Protein AF-A0A4P8XMI5-F1 (afdb_monomer)

Mean predicted aligned error: 5.34 Å

Structure (mmCIF, N/CA/C/O backbone):
data_AF-A0A4P8XMI5-F1
#
_entry.id   AF-A0A4P8XMI5-F1
#
loop_
_atom_site.group_PDB
_atom_site.id
_atom_site.type_symbol
_atom_site.label_atom_id
_atom_site.label_alt_id
_atom_site.label_comp_id
_atom_site.label_asym_id
_atom_site.label_entity_id
_atom_site.label_seq_id
_atom_site.pdbx_PDB_ins_code
_atom_site.Cartn_x
_atom_site.Cartn_y
_atom_site.Cartn_z
_atom_site.occupancy
_atom_site.B_iso_or_equiv
_atom_site.auth_seq_id
_atom_site.auth_comp_id
_atom_site.auth_asym_id
_atom_site.auth_atom_id
_atom_site.pdbx_PDB_model_num
ATOM 1 N N . MET A 1 1 ? -8.822 16.247 -15.098 1.00 42.03 1 MET A N 1
ATOM 2 C CA . MET A 1 1 ? -7.917 15.720 -14.058 1.00 42.03 1 MET A CA 1
ATOM 3 C C . MET A 1 1 ? -7.305 14.462 -14.644 1.00 42.03 1 MET A C 1
ATOM 5 O O . MET A 1 1 ? -7.985 13.449 -14.736 1.00 42.03 1 MET A O 1
ATOM 9 N N . GLU A 1 2 ? -6.121 14.601 -15.235 1.00 37.19 2 GLU A N 1
ATOM 10 C CA . GLU A 1 2 ? -5.453 13.550 -16.007 1.00 37.19 2 GLU A CA 1
ATOM 11 C C . GLU A 1 2 ? -5.163 12.352 -15.097 1.00 37.19 2 GLU A C 1
ATOM 13 O O . GLU A 1 2 ? -4.385 12.448 -14.149 1.00 37.19 2 GLU A O 1
ATOM 18 N N . ARG A 1 3 ? -5.832 11.223 -15.348 1.00 48.66 3 ARG A N 1
ATOM 19 C CA . ARG A 1 3 ? -5.449 9.946 -14.746 1.00 48.66 3 ARG A CA 1
ATOM 20 C C . ARG A 1 3 ? -4.162 9.545 -15.454 1.00 48.66 3 ARG A C 1
ATOM 22 O O . ARG A 1 3 ? -4.220 9.129 -16.603 1.00 48.66 3 ARG A O 1
ATOM 29 N N . SER A 1 4 ? -3.019 9.766 -14.810 1.00 44.62 4 SER A N 1
ATOM 30 C CA . SER A 1 4 ? -1.721 9.311 -15.309 1.00 44.62 4 SER A CA 1
ATOM 31 C C . SER A 1 4 ? -1.817 7.829 -15.689 1.00 44.62 4 SER A C 1
ATOM 33 O O . SER A 1 4 ? -1.987 6.972 -14.824 1.00 44.62 4 SER A O 1
ATOM 35 N N . GLU A 1 5 ? -1.736 7.532 -16.987 1.00 45.72 5 GLU A N 1
ATOM 36 C CA . GLU A 1 5 ? -1.707 6.182 -17.569 1.00 45.72 5 GLU A CA 1
ATOM 37 C C . GLU A 1 5 ? -0.333 5.501 -17.395 1.00 45.72 5 GLU A C 1
ATOM 39 O O . GLU A 1 5 ? 0.086 4.682 -18.210 1.00 45.72 5 GLU A O 1
ATOM 44 N N . GLY A 1 6 ? 0.400 5.827 -16.329 1.00 52.16 6 GLY A N 1
ATOM 45 C CA . GLY A 1 6 ? 1.640 5.152 -15.964 1.00 52.16 6 GLY A CA 1
ATOM 46 C C . GLY A 1 6 ? 1.403 4.219 -14.786 1.00 52.16 6 GLY A C 1
ATOM 47 O O . GLY A 1 6 ? 0.952 4.669 -13.735 1.00 52.16 6 GLY A O 1
ATOM 48 N N . THR A 1 7 ? 1.741 2.930 -14.921 1.00 54.03 7 THR A N 1
ATOM 49 C CA . THR A 1 7 ? 1.980 2.088 -13.737 1.00 54.03 7 THR A CA 1
ATOM 50 C C . THR A 1 7 ? 2.994 2.832 -12.862 1.00 54.03 7 THR A C 1
ATOM 52 O O . THR A 1 7 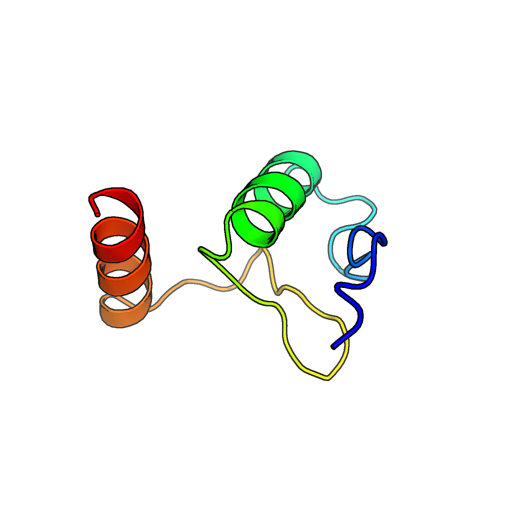? 4.093 3.093 -13.363 1.00 54.03 7 THR A O 1
ATOM 55 N N . PRO A 1 8 ? 2.685 3.209 -11.609 1.00 62.34 8 PRO A N 1
ATOM 56 C CA . PRO A 1 8 ? 3.708 3.749 -10.730 1.00 62.34 8 PRO A CA 1
ATOM 57 C C . PRO A 1 8 ? 4.773 2.674 -10.550 1.00 62.34 8 PRO A C 1
ATOM 59 O O . PRO A 1 8 ? 4.521 1.587 -10.035 1.00 62.34 8 PRO A O 1
ATOM 62 N N . ALA A 1 9 ? 5.973 2.962 -11.035 1.00 76.75 9 ALA A N 1
ATOM 63 C CA . ALA A 1 9 ? 7.115 2.107 -10.802 1.00 76.75 9 ALA A CA 1
ATOM 64 C C . ALA A 1 9 ? 7.635 2.410 -9.394 1.00 76.75 9 ALA A C 1
ATOM 66 O O . ALA A 1 9 ? 8.490 3.276 -9.220 1.00 76.75 9 ALA A O 1
ATOM 67 N N . PHE A 1 10 ? 7.085 1.729 -8.386 1.00 92.94 10 PHE A N 1
ATOM 68 C CA . PHE A 1 10 ? 7.625 1.794 -7.032 1.00 92.94 10 PHE A CA 1
ATOM 69 C C . PHE A 1 10 ? 9.051 1.238 -7.035 1.00 92.94 10 PHE A C 1
ATOM 71 O O . PHE A 1 10 ? 9.289 0.101 -7.461 1.00 92.94 10 PHE A O 1
ATOM 78 N N . HIS A 1 11 ? 10.015 2.055 -6.611 1.00 93.38 11 HIS A N 1
ATOM 79 C CA . HIS A 1 11 ? 11.438 1.729 -6.745 1.00 93.38 11 HIS A CA 1
ATOM 80 C C . HIS A 1 11 ? 11.846 0.509 -5.903 1.00 93.38 11 HIS A C 1
ATOM 82 O O . HIS A 1 11 ? 12.753 -0.231 -6.277 1.00 93.38 11 HIS A O 1
ATOM 88 N N . ASP A 1 12 ? 11.131 0.260 -4.808 1.00 94.81 12 ASP A N 1
ATOM 89 C CA . ASP A 1 12 ? 11.302 -0.864 -3.888 1.00 94.81 12 ASP A CA 1
ATOM 90 C C . ASP A 1 12 ? 10.556 -2.141 -4.321 1.00 94.81 12 ASP A C 1
ATOM 92 O O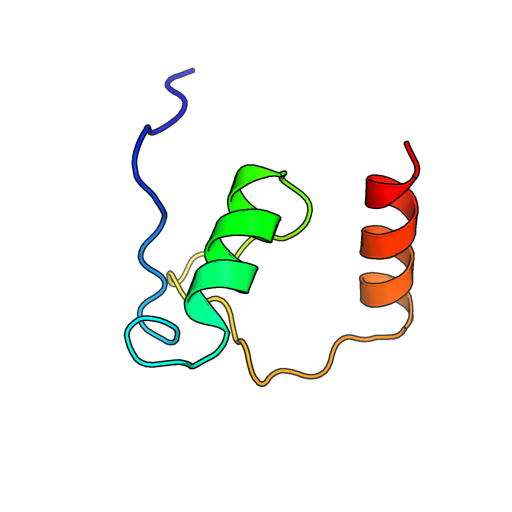 . ASP A 1 12 ? 10.600 -3.154 -3.627 1.00 94.81 12 ASP A O 1
ATOM 96 N N . VAL A 1 13 ? 9.905 -2.129 -5.492 1.00 94.69 13 VAL A N 1
ATOM 97 C CA . VAL A 1 13 ? 9.114 -3.262 -6.008 1.00 94.69 13 VAL A CA 1
ATOM 98 C C . VAL A 1 13 ? 9.634 -3.794 -7.352 1.00 94.69 13 VAL A C 1
ATOM 100 O O . VAL A 1 13 ? 9.267 -4.893 -7.762 1.00 94.69 13 VAL A O 1
ATOM 103 N N . VAL A 1 14 ? 10.545 -3.084 -8.032 1.00 91.31 14 VAL A N 1
ATOM 104 C CA . VAL A 1 14 ? 11.020 -3.413 -9.399 1.00 91.31 14 VAL A CA 1
ATOM 105 C C . VAL A 1 14 ? 11.478 -4.872 -9.556 1.00 91.31 14 VAL A C 1
ATOM 107 O O . VAL A 1 14 ? 11.172 -5.511 -10.566 1.00 91.31 14 VAL A O 1
ATOM 110 N N . HIS A 1 15 ? 12.164 -5.411 -8.546 1.00 92.19 15 HIS A N 1
ATOM 111 C CA . HIS A 1 15 ? 12.673 -6.788 -8.513 1.00 92.19 15 HIS A CA 1
ATOM 112 C C . HIS A 1 15 ? 12.005 -7.660 -7.436 1.00 92.19 15 HIS A C 1
ATOM 114 O O . HIS A 1 15 ? 12.492 -8.748 -7.133 1.00 92.19 15 HIS A O 1
ATOM 120 N N . HIS A 1 16 ? 10.897 -7.200 -6.852 1.00 94.75 16 HIS A N 1
ATOM 121 C CA . HIS A 1 16 ? 10.195 -7.907 -5.787 1.00 94.75 16 HIS A CA 1
ATOM 122 C C 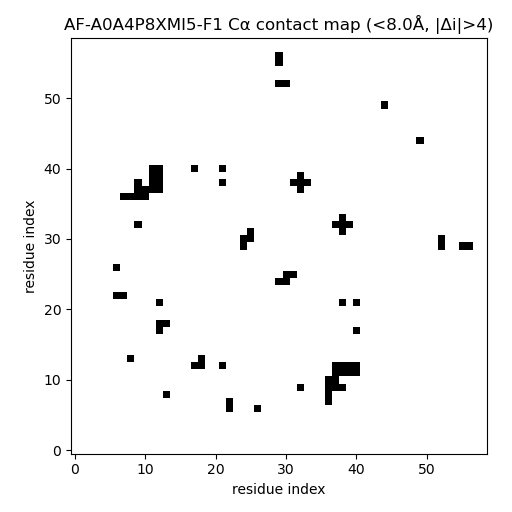. HIS A 1 16 ? 9.183 -8.910 -6.362 1.00 94.75 16 HIS A C 1
ATOM 124 O O . HIS A 1 16 ? 8.483 -8.619 -7.334 1.00 94.75 16 HIS A O 1
ATOM 130 N N . TRP A 1 17 ? 9.054 -10.090 -5.747 1.00 95.38 17 TRP A N 1
ATOM 131 C CA . TRP A 1 17 ? 8.131 -11.139 -6.209 1.00 95.38 17 TRP A CA 1
ATOM 132 C C . TRP A 1 17 ? 6.670 -10.664 -6.244 1.00 95.38 17 TRP A C 1
ATOM 134 O O . TRP A 1 17 ? 5.897 -11.085 -7.101 1.00 95.38 17 TRP A O 1
ATOM 144 N N . ALA A 1 18 ? 6.303 -9.746 -5.343 1.00 94.88 18 ALA A N 1
ATOM 145 C CA . ALA A 1 18 ? 4.950 -9.206 -5.247 1.00 94.88 18 ALA A CA 1
ATOM 146 C C . ALA A 1 18 ? 4.640 -8.128 -6.296 1.00 94.88 18 ALA A C 1
ATOM 148 O O . ALA A 1 18 ? 3.549 -7.569 -6.262 1.00 94.88 18 ALA A O 1
ATOM 149 N N . ARG A 1 19 ? 5.553 -7.816 -7.226 1.00 93.62 19 ARG A N 1
ATOM 150 C CA . ARG A 1 19 ? 5.375 -6.721 -8.192 1.00 93.62 19 ARG A CA 1
ATOM 151 C C . ARG A 1 19 ? 4.041 -6.756 -8.928 1.00 93.62 19 ARG A C 1
ATOM 153 O O . ARG A 1 19 ? 3.347 -5.748 -8.979 1.00 93.62 19 ARG A O 1
ATOM 160 N N . SER A 1 20 ? 3.656 -7.914 -9.456 1.00 93.25 20 SER A N 1
ATOM 161 C CA . SER A 1 20 ? 2.380 -8.062 -10.165 1.00 93.25 20 SER A CA 1
ATOM 162 C C . SER A 1 20 ? 1.165 -7.840 -9.258 1.00 93.25 20 SER A C 1
ATOM 164 O O . SER A 1 20 ? 0.148 -7.319 -9.708 1.00 93.25 20 SER A O 1
ATOM 166 N N . ILE A 1 21 ? 1.273 -8.207 -7.979 1.00 93.69 21 ILE A N 1
ATOM 167 C CA . ILE A 1 21 ? 0.219 -8.029 -6.976 1.00 93.69 21 ILE A CA 1
ATOM 168 C C . ILE A 1 21 ? 0.104 -6.548 -6.606 1.00 93.69 21 ILE A C 1
ATOM 170 O O . ILE A 1 21 ? -1.004 -6.019 -6.579 1.00 93.69 21 ILE A O 1
ATOM 174 N N . VAL A 1 22 ? 1.238 -5.874 -6.386 1.00 94.19 22 VAL A N 1
ATOM 175 C CA . VAL A 1 22 ? 1.314 -4.429 -6.120 1.00 94.19 22 VAL A CA 1
ATOM 176 C C . VAL A 1 22 ? 0.678 -3.636 -7.259 1.00 94.19 22 VAL A C 1
ATOM 178 O O . VAL A 1 22 ? -0.186 -2.793 -7.018 1.00 94.19 22 VAL A O 1
ATOM 181 N N . ASP A 1 23 ? 1.032 -3.961 -8.504 1.00 92.31 23 ASP A N 1
ATOM 182 C CA . ASP A 1 23 ? 0.456 -3.318 -9.685 1.00 92.31 23 ASP A CA 1
ATOM 183 C C . ASP A 1 23 ? -1.071 -3.500 -9.740 1.00 92.31 23 ASP A C 1
ATOM 185 O O . ASP A 1 23 ? -1.799 -2.563 -10.078 1.00 92.31 23 ASP A O 1
ATOM 189 N N . ALA A 1 24 ? -1.575 -4.686 -9.383 1.00 92.25 24 ALA A N 1
ATOM 190 C CA . ALA A 1 24 ? -3.005 -4.978 -9.376 1.00 92.25 24 ALA A CA 1
ATOM 191 C C . ALA A 1 24 ? -3.760 -4.186 -8.297 1.00 92.25 24 ALA A C 1
ATOM 193 O O . ALA A 1 24 ? -4.760 -3.537 -8.610 1.00 92.25 24 ALA A O 1
ATOM 194 N N . VAL A 1 25 ? -3.280 -4.190 -7.047 1.00 92.81 25 VAL A N 1
ATOM 195 C CA . VAL A 1 25 ? -3.951 -3.473 -5.944 1.00 92.81 25 VAL A CA 1
ATOM 196 C C . VAL A 1 25 ? -3.878 -1.957 -6.115 1.00 92.81 25 VAL A C 1
ATOM 198 O O . VAL A 1 25 ? -4.830 -1.264 -5.757 1.00 92.81 25 VAL A O 1
ATOM 201 N N . PHE A 1 26 ? -2.803 -1.444 -6.721 1.00 92.56 26 PHE A N 1
ATOM 202 C CA . PHE A 1 26 ? -2.690 -0.029 -7.062 1.00 9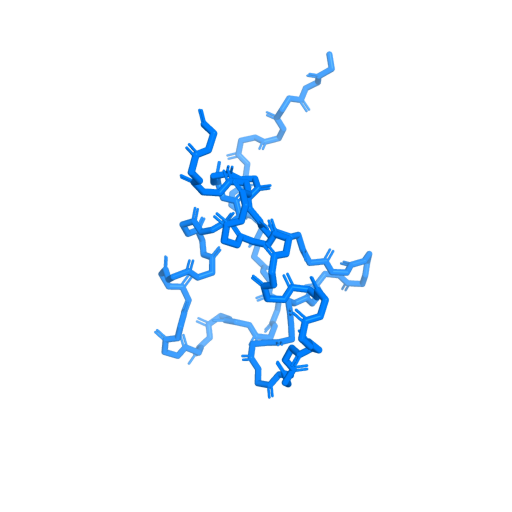2.56 26 PHE A CA 1
ATOM 203 C C . PHE A 1 26 ? -3.695 0.368 -8.147 1.00 92.56 26 PHE A C 1
ATOM 205 O O . PHE A 1 26 ? -4.433 1.339 -7.994 1.00 92.56 26 PHE A O 1
ATOM 212 N N . ARG A 1 27 ? -3.775 -0.408 -9.238 1.00 90.12 27 ARG A N 1
ATOM 213 C CA . ARG A 1 27 ? -4.728 -0.153 -10.335 1.00 90.12 27 ARG A CA 1
ATOM 214 C C . ARG A 1 27 ? -6.183 -0.264 -9.884 1.00 90.12 27 ARG A C 1
ATOM 216 O O . ARG A 1 27 ? -7.026 0.462 -10.403 1.00 90.12 27 ARG A O 1
ATOM 223 N N . ALA A 1 28 ? -6.462 -1.138 -8.920 1.00 90.62 28 ALA A N 1
ATOM 224 C CA . ALA A 1 28 ? -7.772 -1.263 -8.289 1.00 90.62 28 ALA A CA 1
ATOM 225 C C . ALA A 1 28 ? -8.084 -0.124 -7.298 1.00 90.62 28 ALA A C 1
ATOM 227 O O . ALA A 1 28 ? -9.214 -0.018 -6.838 1.00 90.62 28 ALA A O 1
ATOM 228 N N . GLY A 1 29 ? -7.108 0.724 -6.953 1.00 91.06 29 GLY A N 1
ATOM 229 C CA . GLY A 1 29 ? -7.273 1.778 -5.951 1.00 91.06 29 GLY A CA 1
ATOM 230 C C . GLY A 1 29 ? -7.381 1.265 -4.510 1.00 91.06 29 GLY A C 1
ATOM 231 O O . GLY A 1 29 ? -7.727 2.039 -3.624 1.00 91.06 29 GLY A O 1
ATOM 232 N N . LEU A 1 30 ? -7.072 -0.015 -4.268 1.00 92.94 30 LEU A N 1
ATOM 233 C CA . LEU A 1 30 ? -7.146 -0.653 -2.948 1.00 92.94 30 LEU A CA 1
ATOM 234 C C . LEU A 1 30 ? -5.967 -0.264 -2.049 1.00 92.94 30 LEU A C 1
ATOM 236 O O . LEU A 1 30 ? -6.098 -0.240 -0.828 1.00 92.94 30 LEU A O 1
ATOM 240 N N . MET A 1 31 ? -4.807 0.021 -2.646 1.00 93.25 31 MET A N 1
ATOM 241 C CA . MET A 1 31 ? -3.610 0.471 -1.935 1.00 93.25 31 MET A CA 1
ATOM 242 C C . MET A 1 31 ? -2.885 1.554 -2.729 1.00 93.25 31 MET A C 1
ATOM 244 O O . MET A 1 31 ? -2.862 1.534 -3.958 1.00 93.25 31 MET A O 1
ATOM 248 N N . GLN A 1 32 ? -2.255 2.480 -2.012 1.00 91.38 32 GLN A N 1
ATOM 249 C CA . GLN A 1 32 ? -1.406 3.527 -2.573 1.00 91.38 32 GLN A CA 1
ATOM 250 C C . GLN A 1 32 ? -0.015 3.429 -1.949 1.00 91.38 32 GLN A C 1
ATOM 252 O O . GLN A 1 32 ? 0.119 2.983 -0.811 1.00 91.38 32 GLN A O 1
ATOM 257 N N . GLY A 1 33 ? 1.004 3.825 -2.708 1.00 91.12 33 GLY A N 1
ATOM 258 C CA . GLY A 1 33 ? 2.342 4.008 -2.157 1.00 91.12 33 GLY A CA 1
ATOM 259 C C . GLY A 1 33 ? 2.507 5.380 -1.519 1.00 91.12 33 GLY A C 1
ATOM 260 O O . GLY A 1 33 ? 1.611 6.228 -1.559 1.00 91.12 33 GLY A O 1
ATOM 261 N N . ASP A 1 34 ? 3.681 5.592 -0.950 1.00 91.94 34 ASP A N 1
ATOM 262 C CA . ASP A 1 34 ? 4.031 6.823 -0.268 1.00 91.94 34 ASP A CA 1
ATOM 263 C C . ASP A 1 34 ? 4.477 7.919 -1.256 1.00 91.94 34 ASP A C 1
ATOM 265 O O . ASP A 1 34 ? 4.880 7.632 -2.390 1.00 91.94 34 ASP A O 1
ATOM 269 N N . PRO A 1 35 ? 4.449 9.203 -0.843 1.00 90.62 35 PRO A N 1
ATOM 270 C CA . PRO A 1 35 ? 4.865 10.326 -1.690 1.00 90.62 35 PRO A CA 1
ATOM 271 C C . PRO A 1 35 ? 6.324 10.262 -2.164 1.00 90.62 35 PRO A C 1
ATOM 273 O O . PRO A 1 35 ? 6.686 10.942 -3.121 1.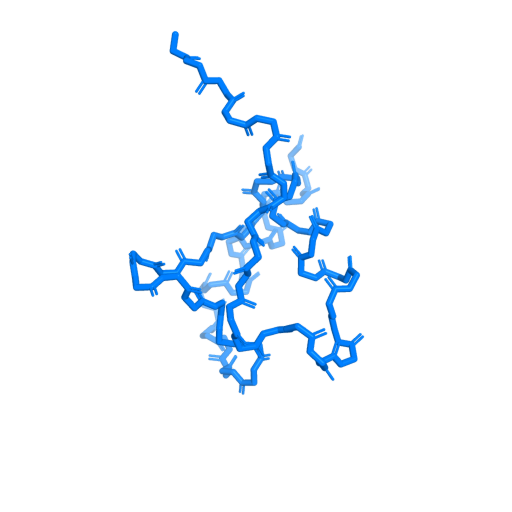00 90.62 35 PRO A O 1
ATOM 276 N N . ASP A 1 36 ? 7.162 9.466 -1.494 1.00 92.31 36 ASP A N 1
ATOM 277 C CA . ASP A 1 36 ? 8.557 9.212 -1.870 1.00 92.31 36 ASP A CA 1
ATOM 278 C C . ASP A 1 36 ? 8.705 8.189 -3.015 1.00 92.31 36 ASP A C 1
ATOM 280 O O . ASP A 1 36 ? 9.817 7.912 -3.465 1.00 92.31 36 ASP A O 1
ATOM 284 N N . GLY A 1 37 ? 7.593 7.634 -3.507 1.00 91.19 37 GLY A N 1
ATOM 285 C CA . GLY A 1 37 ? 7.581 6.639 -4.574 1.00 91.19 37 GLY A CA 1
ATOM 286 C C . GLY A 1 37 ? 7.914 5.221 -4.108 1.00 91.19 37 GLY A C 1
ATOM 287 O O . GLY A 1 37 ? 8.296 4.400 -4.946 1.00 91.19 37 GLY A O 1
ATOM 288 N N . SER A 1 38 ? 7.805 4.928 -2.808 1.00 94.50 38 SER A N 1
ATOM 289 C CA . SER A 1 38 ? 7.883 3.571 -2.249 1.00 94.50 38 SER A CA 1
ATOM 290 C C . SER A 1 38 ? 6.496 2.944 -2.062 1.00 94.50 38 SER A C 1
ATOM 292 O O . SER A 1 38 ? 5.507 3.645 -1.853 1.00 94.50 38 SER A O 1
ATOM 294 N N . PHE A 1 39 ? 6.407 1.614 -2.128 1.00 95.38 39 PHE A N 1
ATOM 295 C CA . PHE A 1 39 ? 5.196 0.865 -1.751 1.00 95.38 39 PHE A CA 1
ATOM 296 C C . PHE A 1 39 ? 5.321 0.195 -0.376 1.00 95.38 39 PHE A C 1
ATOM 298 O O . PHE A 1 39 ? 4.326 -0.027 0.309 1.00 95.38 39 PHE A O 1
ATOM 305 N N . LYS A 1 40 ? 6.552 -0.122 0.031 1.00 95.56 40 LYS A N 1
ATOM 306 C CA . LYS A 1 40 ? 6.924 -0.857 1.243 1.00 95.56 40 LYS A CA 1
ATOM 307 C C . LYS A 1 40 ? 6.334 -2.275 1.269 1.00 95.56 40 LYS A C 1
ATOM 309 O O . LYS A 1 40 ? 5.598 -2.605 2.200 1.00 95.56 40 LYS A O 1
ATOM 314 N N . PRO A 1 41 ? 6.664 -3.139 0.284 1.00 94.56 41 PRO A N 1
ATOM 315 C CA . PRO A 1 41 ? 6.032 -4.454 0.122 1.00 94.56 41 PRO A CA 1
ATOM 316 C C . PRO A 1 41 ? 6.259 -5.411 1.304 1.00 94.56 41 PRO A C 1
ATOM 318 O O . PRO A 1 41 ? 5.427 -6.283 1.538 1.00 94.56 41 PRO A O 1
ATOM 321 N N . ASP A 1 42 ? 7.341 -5.227 2.065 1.00 95.56 42 ASP A N 1
ATOM 322 C CA . ASP A 1 42 ? 7.678 -6.045 3.240 1.00 95.56 42 ASP A CA 1
ATOM 323 C C . ASP A 1 42 ? 7.171 -5.452 4.566 1.00 95.56 42 ASP A C 1
ATOM 325 O O . ASP A 1 42 ? 7.372 -6.024 5.642 1.00 95.56 42 ASP A O 1
ATOM 329 N N . ARG A 1 43 ? 6.517 -4.283 4.528 1.00 95.56 43 ARG A N 1
ATOM 330 C CA . ARG A 1 43 ? 5.959 -3.664 5.731 1.00 95.56 43 ARG A CA 1
ATOM 331 C C . ARG A 1 43 ? 4.724 -4.434 6.177 1.00 95.56 43 ARG A C 1
ATOM 333 O O . ARG A 1 43 ? 3.758 -4.587 5.435 1.00 95.56 43 ARG A O 1
ATOM 340 N N . ALA A 1 44 ? 4.709 -4.823 7.448 1.00 95.25 44 ALA A N 1
ATOM 341 C C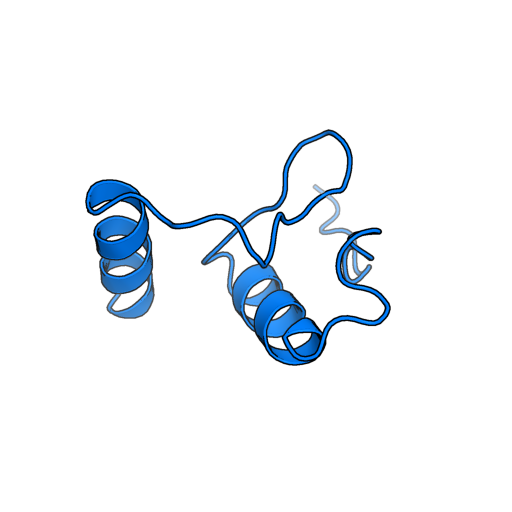A . ALA A 1 44 ? 3.508 -5.363 8.062 1.00 95.25 44 ALA A CA 1
ATOM 342 C C . ALA A 1 44 ? 2.383 -4.314 8.087 1.00 95.25 44 ALA A C 1
ATOM 344 O O . ALA A 1 44 ? 2.573 -3.171 8.520 1.00 95.25 44 ALA A O 1
ATOM 345 N N . LEU A 1 45 ? 1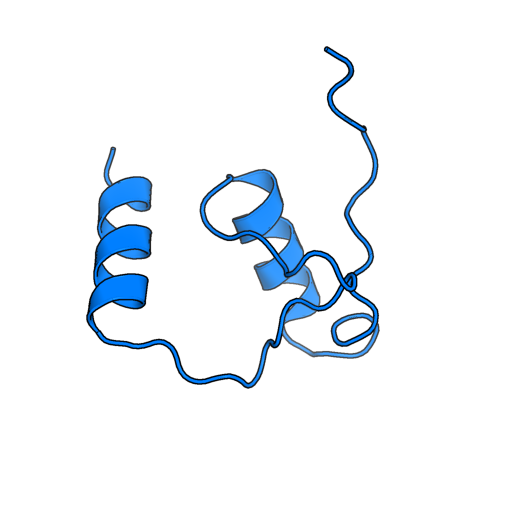.194 -4.734 7.664 1.00 93.88 45 LEU A N 1
ATOM 346 C CA . LEU A 1 45 ? -0.022 -3.954 7.836 1.00 93.88 45 LEU A CA 1
ATOM 347 C C . LEU A 1 45 ? -0.486 -4.015 9.291 1.00 93.88 45 LEU A C 1
ATOM 349 O O . LEU A 1 45 ? -0.434 -5.055 9.954 1.00 93.88 45 LEU A O 1
ATOM 353 N N . THR A 1 46 ? -1.013 -2.900 9.775 1.00 96.50 46 THR A N 1
ATOM 354 C CA . THR A 1 46 ? -1.837 -2.880 10.979 1.00 96.50 46 THR A CA 1
ATOM 355 C C . THR A 1 46 ? -3.174 -3.576 10.712 1.00 96.50 46 THR A C 1
ATOM 357 O O . THR A 1 46 ? -3.648 -3.679 9.579 1.00 96.50 46 THR A O 1
ATOM 360 N N . ARG A 1 47 ? -3.843 -4.013 11.784 1.00 97.38 47 ARG A N 1
ATOM 361 C CA . ARG A 1 47 ? -5.189 -4.609 11.694 1.00 97.38 47 ARG A CA 1
ATOM 362 C C . ARG A 1 47 ? -6.203 -3.666 11.038 1.00 97.38 47 ARG A C 1
ATOM 364 O O . ARG A 1 47 ? -7.077 -4.134 10.319 1.00 97.38 47 ARG A O 1
ATOM 371 N N . ALA A 1 48 ? -6.089 -2.364 11.302 1.00 97.06 48 ALA A N 1
ATOM 372 C CA . ALA A 1 48 ? -6.985 -1.353 10.749 1.00 97.06 48 ALA A CA 1
ATOM 373 C C . ALA A 1 48 ? -6.786 -1.184 9.236 1.00 97.06 48 ALA A C 1
ATOM 375 O O . ALA A 1 48 ? -7.765 -1.183 8.498 1.00 97.06 48 ALA A O 1
ATOM 376 N N . GLU A 1 49 ? -5.535 -1.120 8.769 1.00 94.38 49 GLU A N 1
ATOM 377 C CA . GLU A 1 49 ? -5.229 -1.056 7.333 1.00 94.38 49 GLU A CA 1
ATOM 378 C C . GLU A 1 49 ? -5.734 -2.308 6.605 1.00 94.38 49 GLU A C 1
ATOM 380 O O . GLU A 1 49 ? -6.420 -2.198 5.592 1.00 94.38 49 GLU A O 1
ATOM 385 N N . ALA A 1 50 ? -5.471 -3.498 7.158 1.00 95.75 50 ALA A N 1
ATOM 386 C CA . ALA A 1 50 ? -5.952 -4.750 6.578 1.00 95.75 50 ALA A CA 1
ATOM 387 C C . ALA A 1 50 ? -7.489 -4.793 6.481 1.00 95.75 50 ALA A C 1
ATOM 389 O O . ALA A 1 50 ? -8.030 -5.197 5.453 1.00 95.75 50 ALA A O 1
ATOM 390 N N . ALA A 1 51 ? -8.199 -4.345 7.522 1.00 96.75 51 ALA A N 1
ATOM 391 C CA . ALA A 1 51 ? -9.659 -4.278 7.511 1.00 96.75 51 ALA A CA 1
ATOM 392 C C . ALA A 1 51 ? -10.192 -3.286 6.463 1.00 96.75 51 ALA A C 1
ATOM 394 O O . ALA A 1 51 ? -11.164 -3.602 5.783 1.00 96.75 51 ALA A O 1
ATOM 395 N N . ALA A 1 52 ? -9.548 -2.127 6.296 1.00 94.69 52 ALA A N 1
ATOM 396 C CA . ALA A 1 52 ? -9.929 -1.140 5.285 1.00 94.69 52 ALA A CA 1
ATOM 397 C C . ALA A 1 52 ? -9.781 -1.688 3.855 1.00 94.69 52 ALA A C 1
ATOM 399 O O . ALA A 1 52 ? -10.674 -1.499 3.034 1.00 94.69 52 ALA A O 1
ATOM 400 N N . ILE A 1 53 ? -8.698 -2.423 3.578 1.00 94.50 53 ILE A N 1
ATOM 401 C CA . ILE A 1 53 ? -8.479 -3.078 2.278 1.00 94.50 53 ILE A CA 1
ATOM 402 C C . ILE A 1 53 ? -9.571 -4.116 1.999 1.00 94.50 53 ILE A C 1
ATOM 404 O O . ILE A 1 53 ? -10.129 -4.142 0.907 1.00 94.50 53 ILE A O 1
ATOM 408 N N . ILE A 1 54 ? -9.880 -4.972 2.980 1.00 95.81 54 ILE A N 1
ATOM 409 C CA . ILE A 1 54 ? -10.918 -6.003 2.827 1.00 95.81 54 ILE A CA 1
ATOM 410 C C . ILE A 1 54 ? -12.285 -5.354 2.618 1.00 95.81 54 ILE A C 1
ATOM 412 O O . ILE A 1 54 ? -13.043 -5.810 1.771 1.00 95.81 54 ILE A O 1
ATOM 416 N N . HIS A 1 55 ? -12.593 -4.292 3.362 1.00 95.56 55 HIS A N 1
ATOM 417 C CA . HIS A 1 55 ? -13.844 -3.562 3.200 1.00 95.56 55 HIS A CA 1
ATOM 418 C C . HIS A 1 55 ? -13.981 -2.986 1.787 1.00 95.56 55 HIS A C 1
ATOM 420 O O . HIS A 1 55 ? -14.975 -3.279 1.135 1.00 95.56 55 HIS A O 1
ATOM 426 N N . GLY A 1 56 ? -12.969 -2.267 1.291 1.00 92.62 56 GLY A N 1
ATOM 427 C CA . GLY A 1 56 ? -13.007 -1.681 -0.052 1.00 92.62 56 GLY A CA 1
ATOM 428 C C . GLY A 1 56 ? -12.974 -2.703 -1.193 1.00 92.62 56 GLY A C 1
ATOM 429 O O . GLY A 1 56 ? -13.323 -2.367 -2.316 1.00 92.62 56 GLY A O 1
ATOM 430 N N . LEU A 1 57 ? -12.563 -3.948 -0.928 1.00 93.56 57 LEU A N 1
ATOM 431 C CA . LEU A 1 57 ? -12.654 -5.049 -1.892 1.00 93.56 57 LEU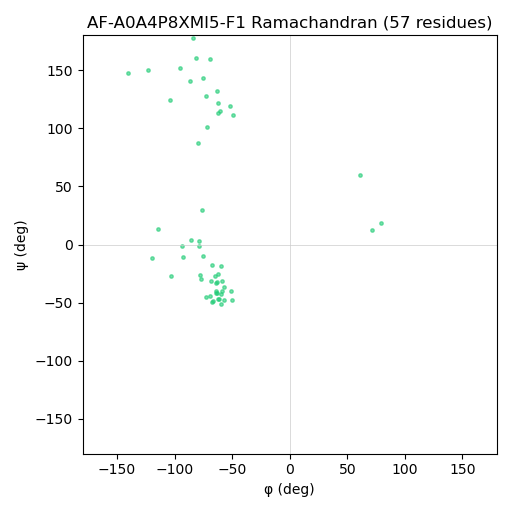 A CA 1
ATOM 432 C C . LEU A 1 57 ? -14.079 -5.621 -2.010 1.00 93.56 57 LEU A C 1
ATOM 434 O O . LEU A 1 57 ? -14.398 -6.241 -3.022 1.00 93.56 57 LEU A O 1
ATOM 438 N N . LEU A 1 58 ? -14.894 -5.491 -0.961 1.00 94.00 58 LEU A N 1
ATOM 439 C CA . LEU A 1 58 ? -16.240 -6.069 -0.890 1.00 94.00 58 LEU A CA 1
ATOM 440 C C . LEU A 1 58 ? -17.346 -5.117 -1.363 1.00 94.00 58 LEU A C 1
ATOM 442 O O . LEU A 1 58 ? -18.482 -5.571 -1.516 1.00 94.00 58 LEU A O 1
ATOM 446 N N . ASP A 1 59 ? -17.019 -3.842 -1.565 1.00 86.88 59 ASP A N 1
ATOM 447 C CA . ASP A 1 59 ? -17.917 -2.821 -2.114 1.00 86.88 59 ASP A CA 1
ATOM 448 C C . ASP A 1 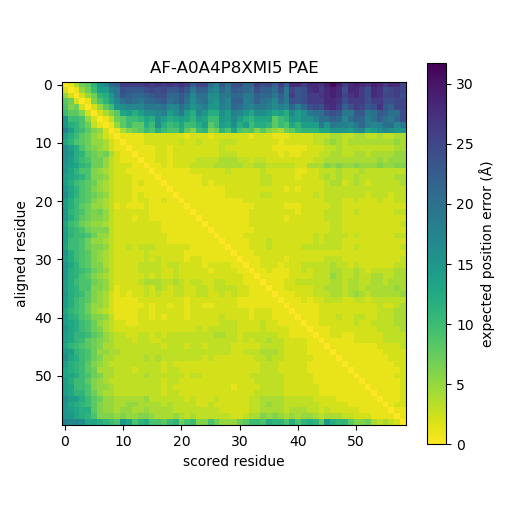59 ? -17.966 -2.877 -3.654 1.00 86.88 59 ASP A C 1
ATOM 450 O O . ASP A 1 59 ? -19.077 -2.703 -4.212 1.00 86.88 59 ASP A O 1
#

pLDDT: mean 87.2, std 15.88, range [37.19, 97.38]

InterPro domains:
  IPR001119 S-layer homology domain [PF00395] (10-51)
  IPR001119 S-layer homology domain [PS51272] (5-59)
  IPR051465 Cell Envelope Structural Component [PTHR43308] (7-59)

Solvent-accessible surface area (backbone atoms only — not comparable to full-atom values): 3875 Å² total; per-residue (Å²): 133,85,75,75,92,60,83,81,77,29,73,76,33,78,89,40,92,56,36,70,56,52,54,50,37,41,75,70,67,63,45,78,60,50,97,88,44,36,62,58,87,86,60,82,73,51,74,66,58,51,50,51,41,55,51,68,70,74,111

Foldseek 3Di:
DDPPPDQLPQVVPVPPPCNVVLSVCVVLVLADCDPVSHNPPVDDDDPVSVVSSVVSVVD

Secondary structure (DSSP, 8-state):
-----S----TTTTT-TTHHHHHHHHHTTS----TTS---TTSPPPHHHHHHHHHHHH-

Organism: NCBI:txid2565926

Radius of gyration: 11.97 Å; Cα contacts (8 Å, |Δi|>4): 41; chains: 1; bounding box: 31×27×29 Å

Sequence (59 aa):
MERSEGTPAFHDVVHHWARSIVDAVFRAGLMQGDPDGSFKPDRALTRAEAAAIIHGLLD